Protein AF-A0A8I2ZM19-F1 (afdb_monomer)

Foldseek 3Di:
DEAAEDEDDQPDPLAQEEDEDLALVRAPPDAYYNHYYHYPVRDFREYAYYSYDCVRYPGHYDHPPDPPPSVPD

Mean predicted aligned error: 6.8 Å

Secondary structure (DSSP, 8-state):
-EEEEEE--GGGTTEEEEEE-S-TTTTTT--BEEEEEE-TT-SPPEEEEESS-GGGBSS-EE--SS-------

Organism: Verticillium longisporum (NCBI:txid100787)

Radius of gyration: 12.77 Å; Cα contacts (8 Å, |Δi|>4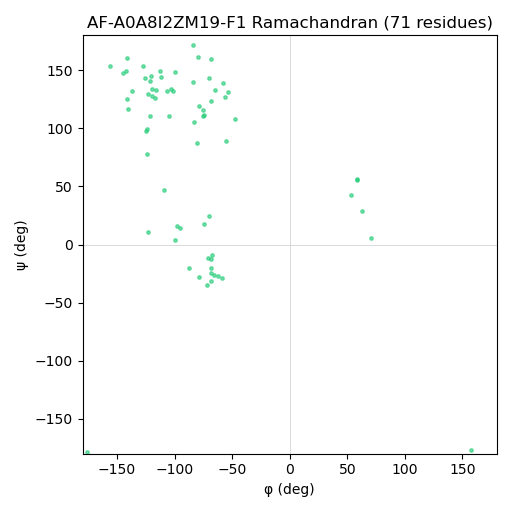): 142; chains: 1; bounding box: 28×17×35 Å

pLDDT: mean 82.98, std 12.98, range [40.78, 92.5]

Solvent-accessible surface area (backbone atoms only — not comparable t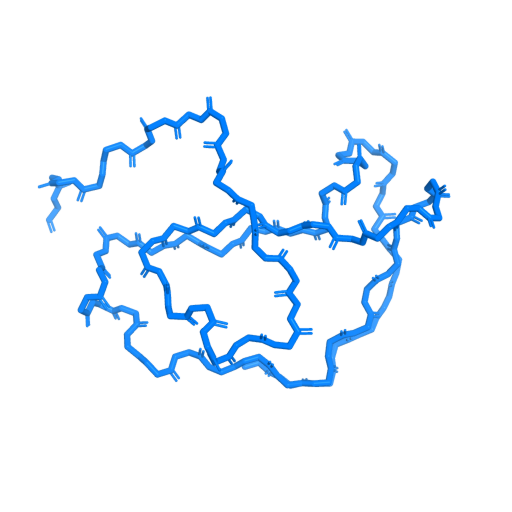o full-atom values): 4459 Å² total; per-residue (Å²): 91,67,72,45,74,53,71,51,64,72,91,51,59,49,49,68,48,74,50,78,39,68,37,53,80,78,40,63,90,60,42,36,44,64,61,51,61,43,27,76,86,71,52,80,43,32,26,33,45,34,43,60,61,64,92,40,39,66,61,52,70,40,75,56,99,59,90,73,79,48,90,79,130

Structure (mmCIF, N/CA/C/O backbone):
data_AF-A0A8I2ZM19-F1
#
_entry.id   AF-A0A8I2ZM19-F1
#
loop_
_atom_site.group_PDB
_atom_site.id
_atom_site.type_symbol
_atom_site.label_atom_id
_atom_site.label_alt_id
_atom_site.label_comp_id
_atom_site.label_asym_id
_atom_site.label_entity_id
_atom_site.label_seq_id
_atom_site.pdbx_PDB_ins_code
_atom_site.Cartn_x
_atom_site.Cartn_y
_atom_site.Cartn_z
_atom_site.occupancy
_atom_site.B_iso_or_equiv
_atom_site.auth_seq_id
_atom_site.auth_comp_id
_atom_site.auth_asym_id
_atom_site.auth_atom_id
_atom_site.pdbx_PDB_model_num
ATOM 1 N N . MET A 1 1 ? 7.852 4.693 0.513 1.00 79.19 1 MET A N 1
ATOM 2 C CA . MET A 1 1 ? 7.024 5.015 1.694 1.00 79.19 1 MET A CA 1
ATOM 3 C C . MET A 1 1 ? 7.474 4.133 2.840 1.00 79.19 1 MET A C 1
ATOM 5 O O . MET A 1 1 ? 7.719 2.960 2.595 1.00 79.19 1 MET A O 1
ATOM 9 N N . LYS A 1 2 ? 7.639 4.674 4.050 1.00 87.75 2 LYS A N 1
ATOM 10 C CA . LYS A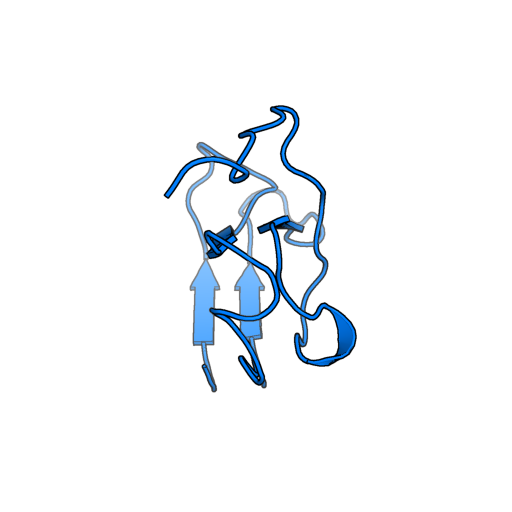 1 2 ? 8.014 3.873 5.223 1.00 87.75 2 LYS A CA 1
ATOM 11 C C . LYS A 1 2 ? 7.295 4.368 6.472 1.00 87.75 2 LYS A C 1
ATOM 13 O O . LYS A 1 2 ? 7.084 5.574 6.577 1.00 87.75 2 LYS A O 1
ATOM 18 N N . ASN A 1 3 ? 7.005 3.463 7.408 1.00 89.56 3 ASN A N 1
ATOM 19 C CA . ASN A 1 3 ? 6.514 3.780 8.756 1.00 89.56 3 ASN A CA 1
ATOM 20 C C . ASN A 1 3 ? 5.196 4.575 8.754 1.00 89.56 3 ASN A C 1
ATOM 22 O O . ASN A 1 3 ? 5.129 5.676 9.298 1.00 89.56 3 ASN A O 1
ATOM 26 N N . MET A 1 4 ? 4.160 4.041 8.105 1.00 88.62 4 MET A N 1
ATOM 27 C CA . MET A 1 4 ? 2.832 4.665 8.111 1.00 88.62 4 MET A CA 1
ATOM 28 C C . MET A 1 4 ? 1.894 3.869 9.003 1.00 88.62 4 MET A C 1
ATOM 30 O O . MET A 1 4 ? 1.800 2.651 8.862 1.00 88.62 4 MET A O 1
ATOM 34 N N . TRP A 1 5 ? 1.173 4.557 9.885 1.00 92.00 5 TRP A N 1
ATOM 35 C CA . TRP A 1 5 ? 0.222 3.929 10.795 1.00 92.00 5 TRP A CA 1
ATOM 36 C C . TRP A 1 5 ? -0.987 4.826 11.017 1.00 92.00 5 TRP A C 1
ATOM 38 O O . TRP A 1 5 ? -0.863 6.051 11.015 1.00 92.00 5 TRP A O 1
ATOM 48 N N . GLY A 1 6 ? -2.152 4.224 11.231 1.00 91.62 6 GLY A N 1
ATOM 49 C CA . GLY A 1 6 ? -3.377 4.965 11.507 1.00 91.62 6 GLY A CA 1
ATOM 50 C C . GLY A 1 6 ? -4.629 4.172 11.173 1.00 91.62 6 GLY A C 1
ATOM 51 O O . GLY A 1 6 ? -4.555 3.019 10.761 1.00 91.62 6 GLY A O 1
ATOM 52 N N . THR A 1 7 ? -5.783 4.811 11.338 1.00 92.25 7 THR A N 1
ATOM 53 C CA . THR A 1 7 ? -7.086 4.222 11.007 1.00 92.25 7 THR A CA 1
ATOM 54 C C . THR A 1 7 ? -7.766 5.071 9.943 1.00 92.25 7 THR A C 1
ATOM 56 O O . THR A 1 7 ? -7.775 6.298 10.037 1.00 92.25 7 THR A O 1
ATOM 59 N N . THR A 1 8 ? -8.304 4.419 8.917 1.00 91.25 8 THR A N 1
ATOM 60 C CA . THR A 1 8 ? -9.053 5.067 7.829 1.00 91.25 8 THR A CA 1
ATOM 61 C C . THR A 1 8 ? -10.521 5.281 8.202 1.00 91.25 8 THR A C 1
ATOM 63 O O . THR A 1 8 ? -10.977 4.841 9.257 1.00 91.25 8 THR A O 1
ATOM 66 N N . SER A 1 9 ? -11.268 6.006 7.367 1.00 89.50 9 SER A N 1
ATOM 67 C CA . SER A 1 9 ? -12.703 6.219 7.576 1.00 89.50 9 SER A CA 1
ATOM 68 C C . SER A 1 9 ? -13.536 5.013 7.132 1.00 89.50 9 SER A C 1
ATOM 70 O O . SER A 1 9 ? -13.110 4.196 6.321 1.00 89.50 9 SER A O 1
ATOM 72 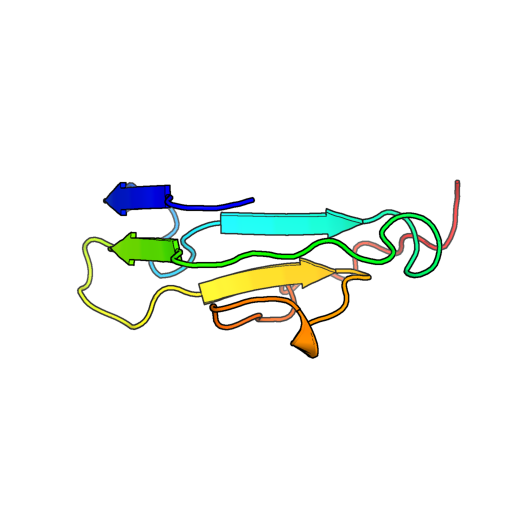N N . GLU A 1 10 ? -14.775 4.939 7.620 1.00 90.81 10 GLU A N 1
ATOM 73 C CA . GLU A 1 10 ? -15.726 3.872 7.269 1.00 90.81 10 GLU A CA 1
ATOM 74 C C . GLU A 1 10 ? -16.200 3.936 5.808 1.00 90.81 10 GLU A C 1
ATOM 76 O O . GLU A 1 10 ? -16.677 2.947 5.262 1.00 90.81 10 GLU A O 1
ATOM 81 N N . SER A 1 11 ? -16.072 5.095 5.153 1.00 86.81 11 SER A N 1
ATOM 82 C CA . SER A 1 11 ? -16.693 5.380 3.852 1.00 86.81 11 SER A CA 1
ATOM 83 C C . SER A 1 11 ? -16.222 4.487 2.705 1.00 86.81 11 SER A C 1
ATOM 85 O O . SER A 1 11 ? -16.952 4.327 1.730 1.00 86.81 11 SER A O 1
ATOM 87 N N . LEU A 1 12 ? -15.002 3.957 2.790 1.00 83.56 12 LEU A N 1
ATOM 88 C CA . LEU A 1 12 ? -14.395 3.122 1.751 1.00 83.56 12 LEU A CA 1
ATOM 89 C C . LEU A 1 12 ? -13.972 1.751 2.278 1.00 83.56 12 LEU A C 1
ATOM 91 O O . LEU A 1 12 ? -13.291 1.018 1.572 1.00 83.56 12 LEU A O 1
ATOM 95 N N . ASP A 1 13 ? -14.378 1.388 3.494 1.00 84.94 13 ASP A N 1
ATOM 96 C CA . ASP A 1 13 ? -14.030 0.109 4.103 1.00 84.94 13 ASP A CA 1
ATOM 97 C C . ASP A 1 13 ? -14.399 -1.083 3.183 1.00 84.94 13 ASP A C 1
ATOM 99 O O . ASP A 1 13 ? -15.528 -1.134 2.681 1.00 84.94 13 ASP A O 1
ATOM 103 N N . PRO A 1 14 ? -13.487 -2.052 2.934 1.00 88.75 14 PRO A N 1
ATOM 104 C CA . PRO A 1 14 ? -12.177 -2.266 3.574 1.00 88.75 14 PRO A CA 1
ATOM 105 C C . PRO A 1 14 ? -10.983 -1.646 2.827 1.00 88.75 14 PRO A C 1
ATOM 107 O O . PRO A 1 14 ? -9.831 -2.005 3.080 1.00 88.75 14 PRO A O 1
ATOM 110 N N . GLN A 1 15 ? -11.221 -0.756 1.868 1.00 90.75 15 GLN A N 1
ATOM 111 C CA . GLN A 1 15 ? -10.165 -0.114 1.098 1.00 90.75 15 GLN A CA 1
ATOM 112 C C . GLN A 1 15 ? -9.448 0.952 1.936 1.00 90.75 15 GLN A C 1
ATOM 114 O O . GLN A 1 15 ? -9.997 2.009 2.241 1.00 90.75 15 GLN A O 1
ATOM 119 N N . ALA A 1 16 ? -8.186 0.683 2.264 1.00 91.38 16 ALA A N 1
ATOM 120 C CA . ALA A 1 16 ? -7.339 1.562 3.062 1.00 91.38 16 ALA A CA 1
ATOM 121 C C . ALA A 1 16 ? -6.592 2.610 2.220 1.00 91.38 16 ALA A C 1
ATOM 123 O O . ALA A 1 16 ? -6.159 3.636 2.745 1.00 91.38 16 ALA A O 1
ATOM 124 N N . GLY A 1 17 ? -6.435 2.378 0.913 1.00 88.88 17 GLY A N 1
ATOM 125 C CA . GLY A 1 17 ? -5.736 3.315 0.039 1.00 88.88 17 GLY A CA 1
ATOM 126 C C . GLY A 1 17 ? -5.740 2.932 -1.436 1.00 88.88 17 GLY A C 1
ATOM 127 O O . GLY A 1 17 ? -6.321 1.928 -1.849 1.00 88.88 17 GLY A O 1
ATOM 128 N N . THR A 1 18 ? -5.085 3.766 -2.240 1.00 89.75 18 THR A N 1
ATOM 129 C CA . THR A 1 18 ? -4.919 3.573 -3.685 1.00 89.75 18 THR A CA 1
ATOM 130 C C . THR A 1 18 ? -3.492 3.910 -4.095 1.00 89.75 18 THR A C 1
ATOM 132 O O . THR A 1 18 ? -3.002 4.988 -3.757 1.00 8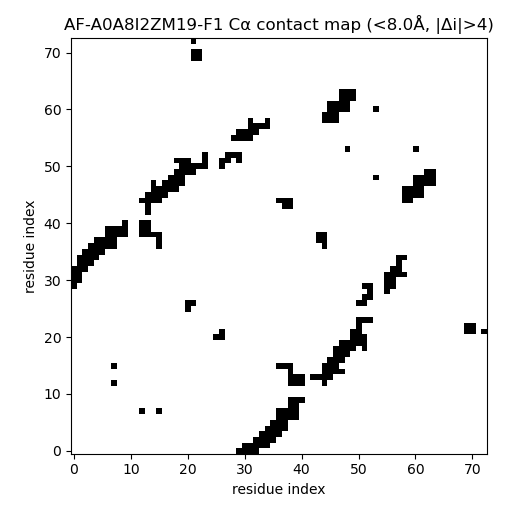9.75 18 THR A O 1
ATOM 135 N N . LEU A 1 19 ? -2.859 3.036 -4.870 1.00 88.12 19 LEU A N 1
ATOM 136 C CA . LEU A 1 19 ? -1.570 3.265 -5.505 1.00 88.12 19 LEU A CA 1
ATOM 137 C C . LEU A 1 19 ? -1.725 3.064 -7.017 1.00 88.12 19 LEU A C 1
ATOM 139 O O . LEU A 1 19 ? -1.777 1.943 -7.515 1.00 88.12 19 LEU A O 1
ATOM 143 N N . VAL A 1 20 ? -1.852 4.172 -7.743 1.00 86.69 20 VAL A N 1
ATOM 144 C CA . VAL A 1 20 ? -2.122 4.167 -9.184 1.00 86.69 20 VAL A CA 1
ATOM 145 C C . VAL A 1 20 ? -0.989 4.857 -9.912 1.00 86.69 20 VAL A C 1
ATOM 147 O O . VAL A 1 20 ? -0.656 6.004 -9.615 1.00 86.69 20 VAL A O 1
ATOM 150 N N . CYS A 1 21 ? -0.453 4.160 -10.902 1.00 84.69 21 CYS A N 1
ATOM 151 C CA . CYS A 1 21 ? 0.593 4.652 -11.773 1.00 84.69 21 CYS A CA 1
ATOM 152 C C . CYS A 1 21 ? 0.136 4.657 -13.228 1.00 84.69 21 CYS A C 1
ATOM 154 O O . CYS A 1 21 ? -0.632 3.799 -13.660 1.00 84.69 21 CYS A O 1
ATOM 156 N N . SER A 1 22 ? 0.593 5.650 -13.992 1.00 83.25 22 SER A N 1
ATOM 157 C CA . SER A 1 22 ? 0.218 5.802 -15.403 1.00 83.25 22 SER A CA 1
ATOM 158 C C . SER A 1 22 ? 0.792 4.694 -16.284 1.00 83.25 22 SER A C 1
ATOM 160 O O . SER A 1 22 ? 0.161 4.291 -17.249 1.00 83.25 22 SER A O 1
ATOM 162 N N . ALA A 1 23 ? 1.961 4.162 -15.946 1.00 81.88 23 ALA A N 1
ATOM 163 C CA . ALA A 1 23 ? 2.551 3.028 -16.639 1.00 81.88 23 ALA A CA 1
ATOM 164 C C . ALA A 1 23 ? 3.526 2.294 -15.701 1.00 81.88 23 ALA A C 1
ATOM 166 O O . ALA A 1 23 ? 4.048 2.916 -14.765 1.00 81.88 23 ALA A O 1
ATOM 167 N N . PRO A 1 24 ? 3.757 0.983 -15.906 1.00 77.06 24 PRO A N 1
ATOM 168 C CA . PRO A 1 24 ? 4.580 0.174 -15.003 1.00 77.06 24 PRO A CA 1
ATOM 169 C C . PRO A 1 24 ? 6.053 0.607 -14.984 1.00 77.06 24 PRO A C 1
ATOM 171 O O . PRO A 1 24 ? 6.739 0.449 -13.980 1.00 77.06 24 PRO A O 1
ATOM 174 N N . ASP A 1 25 ? 6.537 1.206 -16.070 1.00 79.75 25 ASP A N 1
ATOM 175 C CA . ASP A 1 25 ? 7.888 1.755 -16.204 1.00 79.75 25 ASP A CA 1
ATOM 176 C C . ASP A 1 25 ? 8.052 3.129 -15.528 1.00 79.75 25 ASP A C 1
ATOM 178 O O . ASP A 1 25 ? 9.141 3.470 -15.070 1.00 79.75 25 ASP A O 1
ATOM 182 N N . ARG A 1 26 ? 6.973 3.915 -15.413 1.00 81.12 26 ARG A N 1
ATOM 183 C CA . ARG A 1 26 ? 6.984 5.238 -14.758 1.00 81.12 26 ARG A CA 1
ATOM 184 C C . ARG A 1 26 ? 7.127 5.137 -13.239 1.00 81.12 26 ARG A C 1
ATOM 186 O O . ARG A 1 26 ? 7.748 6.002 -12.627 1.00 81.12 26 ARG A O 1
ATOM 193 N N . CYS A 1 27 ? 6.547 4.101 -12.636 1.00 76.44 27 CYS A N 1
ATOM 194 C CA . CYS A 1 27 ? 6.553 3.866 -11.192 1.00 76.44 27 CYS A CA 1
ATOM 195 C C . CYS A 1 27 ? 7.430 2.680 -10.790 1.00 76.44 27 CYS A C 1
ATOM 197 O O . CYS A 1 27 ? 7.041 1.827 -9.992 1.00 76.44 27 CYS A O 1
ATOM 199 N N . SER A 1 28 ? 8.646 2.635 -11.326 1.00 79.62 28 SER A N 1
ATOM 200 C CA . SER A 1 28 ? 9.626 1.629 -10.931 1.00 79.62 28 SER A CA 1
ATOM 201 C C . SER A 1 28 ? 10.145 1.872 -9.505 1.00 79.62 28 SER A C 1
ATOM 203 O O . SER A 1 28 ? 10.400 3.016 -9.121 1.00 79.62 28 SER A O 1
ATOM 205 N N . ASN A 1 29 ? 10.386 0.796 -8.748 1.00 84.00 29 ASN A N 1
ATOM 206 C CA . ASN A 1 29 ? 11.062 0.814 -7.441 1.00 84.00 29 ASN A CA 1
ATOM 207 C C . ASN A 1 29 ? 10.338 1.611 -6.330 1.00 84.00 29 ASN A C 1
ATOM 209 O O . ASN A 1 29 ? 10.976 2.124 -5.404 1.00 84.00 29 ASN A O 1
ATOM 213 N N . ILE A 1 30 ? 9.004 1.704 -6.386 1.00 84.06 30 ILE A N 1
ATOM 214 C CA . ILE A 1 30 ? 8.208 2.209 -5.261 1.00 84.06 30 ILE A CA 1
ATOM 215 C C . ILE A 1 30 ? 8.136 1.123 -4.192 1.00 84.06 30 ILE A C 1
ATOM 217 O O . ILE A 1 30 ? 7.477 0.109 -4.371 1.00 84.06 30 ILE A O 1
ATOM 221 N N . ARG A 1 31 ? 8.807 1.360 -3.063 1.00 90.19 31 ARG A N 1
ATOM 222 C CA . ARG A 1 31 ? 8.802 0.456 -1.908 1.00 90.19 31 ARG A CA 1
ATOM 223 C C . ARG A 1 31 ? 7.905 0.988 -0.813 1.00 90.19 31 ARG A C 1
ATOM 225 O O . ARG A 1 31 ? 7.995 2.176 -0.478 1.00 90.19 31 ARG A O 1
ATOM 232 N N . ALA A 1 32 ? 7.078 0.127 -0.244 1.00 89.44 32 ALA A N 1
ATOM 233 C CA . ALA A 1 32 ? 6.279 0.441 0.925 1.00 89.44 32 ALA A CA 1
ATOM 234 C C . ALA A 1 32 ? 6.635 -0.531 2.041 1.00 89.44 32 ALA A C 1
ATOM 236 O O . ALA A 1 32 ? 6.323 -1.708 1.939 1.00 89.44 32 ALA A O 1
ATOM 237 N N . GLU A 1 33 ? 7.290 -0.022 3.082 1.00 91.00 33 GLU A N 1
ATOM 238 C CA . GLU A 1 33 ? 7.759 -0.845 4.197 1.00 91.00 33 GLU A CA 1
ATOM 239 C C . GLU A 1 33 ? 7.148 -0.369 5.516 1.00 91.00 33 GLU A C 1
ATOM 241 O O . GLU A 1 33 ? 7.068 0.838 5.764 1.00 91.00 33 GLU A O 1
ATOM 246 N N . ASN A 1 34 ? 6.775 -1.298 6.396 1.00 90.69 34 ASN A N 1
ATOM 247 C CA . ASN A 1 34 ? 6.223 -0.990 7.723 1.00 90.69 34 ASN A CA 1
ATOM 248 C C . ASN A 1 34 ? 4.946 -0.125 7.644 1.00 90.69 34 ASN A C 1
ATOM 250 O O . ASN A 1 34 ? 4.882 0.994 8.171 1.00 90.69 34 ASN A O 1
ATOM 254 N N . ILE A 1 35 ? 3.957 -0.628 6.898 1.00 89.25 35 ILE A N 1
ATOM 255 C CA . ILE A 1 35 ? 2.658 0.017 6.689 1.00 89.25 35 ILE A CA 1
ATOM 256 C C . ILE A 1 35 ? 1.594 -0.708 7.517 1.00 89.25 35 ILE A C 1
ATOM 258 O O . ILE A 1 35 ? 1.207 -1.829 7.202 1.00 89.25 35 ILE A O 1
ATOM 262 N N . THR A 1 36 ? 1.084 -0.040 8.548 1.00 90.12 36 THR A N 1
ATOM 263 C CA . THR A 1 36 ? 0.103 -0.590 9.492 1.00 90.12 36 THR A CA 1
ATOM 264 C C . THR A 1 36 ? -1.130 0.301 9.526 1.00 90.12 36 THR A C 1
ATOM 266 O O . THR A 1 36 ? -1.310 1.117 10.429 1.00 90.12 36 THR A O 1
ATOM 269 N N . ILE A 1 37 ? -1.981 0.172 8.512 1.00 91.19 37 ILE A N 1
ATOM 270 C CA . ILE A 1 37 ? -3.248 0.905 8.446 1.00 91.19 37 ILE A CA 1
ATOM 271 C C . ILE A 1 37 ? -4.390 -0.011 8.858 1.00 91.19 37 ILE 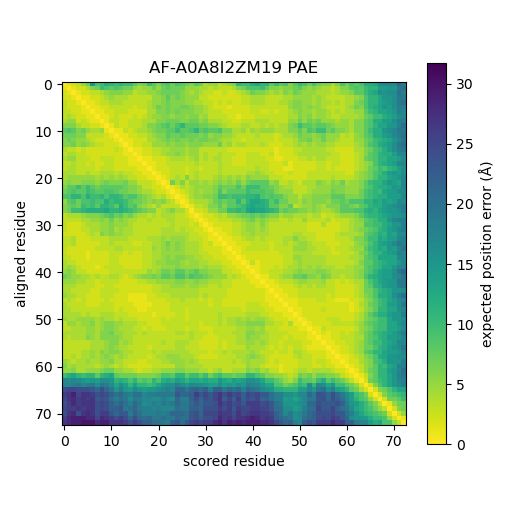A C 1
ATOM 273 O O . ILE A 1 37 ? -4.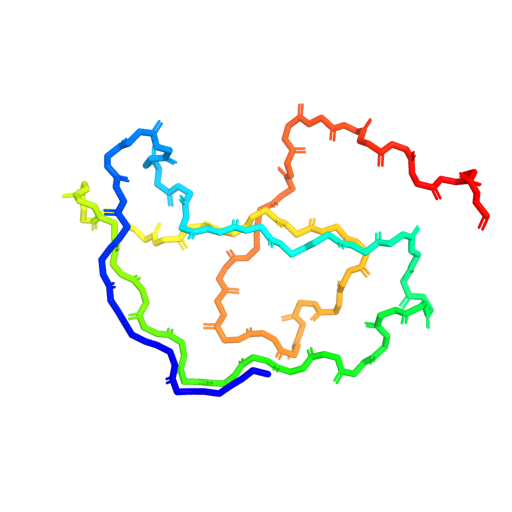516 -1.126 8.363 1.00 91.19 37 ILE A O 1
ATOM 277 N N . ASN A 1 38 ? -5.244 0.474 9.747 1.00 92.50 38 ASN A N 1
ATOM 278 C CA . ASN A 1 38 ? -6.452 -0.209 10.171 1.00 92.50 38 ASN A CA 1
ATOM 279 C C . ASN A 1 38 ? -7.675 0.349 9.430 1.00 92.50 38 ASN A C 1
ATOM 281 O O . ASN A 1 38 ? -7.745 1.536 9.092 1.00 92.50 38 ASN A O 1
ATOM 285 N N . VAL A 1 39 ? -8.653 -0.522 9.197 1.00 92.19 39 VAL A N 1
ATOM 286 C CA . VAL A 1 39 ? -9.983 -0.156 8.697 1.00 92.19 39 VAL A CA 1
ATOM 287 C C . VAL A 1 39 ? -11.012 -0.405 9.805 1.00 92.19 39 VAL A C 1
ATOM 289 O O . VAL A 1 39 ? -10.837 -1.357 10.577 1.00 92.19 39 VAL A O 1
ATOM 292 N N . PRO A 1 40 ? -12.062 0.423 9.933 1.00 92.00 40 PRO A N 1
ATOM 293 C CA . PRO A 1 40 ? -13.021 0.315 11.036 1.00 92.00 40 PRO A CA 1
ATOM 294 C C . PRO A 1 40 ? -13.744 -1.036 11.144 1.00 92.00 40 PRO A C 1
ATOM 296 O O . PRO A 1 40 ? -14.083 -1.455 12.248 1.00 92.00 40 PRO A O 1
ATOM 299 N N . SER A 1 41 ? -13.945 -1.759 10.037 1.00 90.31 41 SER A N 1
ATOM 300 C CA . SER A 1 41 ? -14.590 -3.080 10.039 1.00 90.31 41 SER A CA 1
ATOM 301 C C . SER A 1 41 ? -13.739 -4.193 10.647 1.00 90.31 41 SER A C 1
ATOM 303 O O . SER A 1 41 ? -14.239 -5.303 10.839 1.00 90.31 41 SER A O 1
ATOM 305 N N . GLY A 1 42 ? -12.449 -3.941 10.897 1.00 88.25 42 GLY A N 1
ATOM 306 C CA . GLY A 1 42 ? -11.497 -4.949 11.364 1.00 88.25 42 GLY A CA 1
ATOM 307 C C . GLY A 1 42 ? -11.122 -6.001 10.313 1.00 88.25 42 GLY A C 1
ATOM 308 O O . GLY A 1 42 ? -10.402 -6.947 10.630 1.00 88.25 42 GLY A O 1
ATOM 309 N N . LYS A 1 43 ? -11.588 -5.859 9.065 1.00 90.00 43 LYS A N 1
ATOM 310 C CA . LYS A 1 43 ? -11.141 -6.696 7.945 1.00 90.00 43 LYS A CA 1
ATOM 311 C C . LYS A 1 43 ? -9.682 -6.386 7.586 1.00 90.00 43 LYS A C 1
ATOM 313 O O . LYS A 1 43 ? -9.190 -5.302 7.900 1.00 90.00 43 LYS A O 1
ATOM 318 N N . PRO A 1 44 ? -8.984 -7.301 6.891 1.00 89.12 44 PRO A N 1
ATOM 319 C CA . PRO A 1 44 ? -7.688 -6.984 6.312 1.00 89.12 44 PRO A CA 1
ATOM 320 C C . PRO A 1 44 ? -7.804 -5.766 5.374 1.00 89.12 44 PRO A C 1
ATOM 322 O O . PRO A 1 44 ? -8.664 -5.779 4.488 1.00 89.12 44 PRO A O 1
ATOM 325 N N . PRO A 1 45 ? -6.985 -4.718 5.565 1.00 90.69 45 PRO A N 1
ATOM 326 C CA . PRO A 1 45 ? -7.000 -3.532 4.716 1.00 90.69 45 PRO A CA 1
ATOM 327 C C . PRO A 1 45 ? -6.573 -3.893 3.290 1.00 90.69 45 PRO A C 1
ATOM 329 O O . PRO A 1 45 ? -5.556 -4.560 3.095 1.00 90.69 45 PRO A O 1
ATOM 332 N N . VAL A 1 46 ? -7.322 -3.423 2.292 1.00 91.06 46 VAL A N 1
ATOM 333 C CA . VAL A 1 46 ? -6.986 -3.632 0.874 1.00 91.06 46 VAL A CA 1
ATOM 334 C C . VAL A 1 46 ? -6.606 -2.327 0.190 1.00 91.06 46 VAL A C 1
ATOM 336 O O . VAL A 1 46 ? -7.112 -1.257 0.532 1.00 91.06 46 VAL A O 1
ATOM 339 N N . TYR A 1 47 ? -5.723 -2.410 -0.799 1.00 91.12 47 TYR A N 1
ATOM 340 C CA . TYR A 1 47 ? -5.226 -1.251 -1.531 1.00 91.12 47 TYR A CA 1
ATOM 341 C C . TYR A 1 47 ? -5.498 -1.418 -3.016 1.00 91.12 47 TYR A C 1
ATOM 343 O O . TYR A 1 47 ? -5.162 -2.445 -3.593 1.00 91.12 47 TYR A O 1
ATOM 351 N N . ALA A 1 48 ? -6.096 -0.417 -3.655 1.00 90.62 48 ALA A N 1
ATOM 352 C CA . ALA A 1 48 ? -6.279 -0.474 -5.100 1.00 90.62 48 ALA A CA 1
ATOM 353 C C . ALA A 1 48 ? -4.942 -0.202 -5.797 1.00 90.62 48 ALA A C 1
ATOM 355 O O . ALA A 1 48 ? -4.423 0.908 -5.678 1.00 90.62 48 ALA A O 1
ATOM 356 N N . CYS A 1 49 ? -4.404 -1.179 -6.522 1.00 88.88 49 CYS A N 1
ATOM 357 C CA . CYS A 1 49 ? -3.087 -1.084 -7.153 1.00 88.88 49 CYS A CA 1
ATOM 358 C C . CYS A 1 49 ? -3.197 -1.140 -8.683 1.00 88.88 49 CYS A C 1
ATOM 360 O O . CYS A 1 49 ? -3.917 -1.980 -9.224 1.00 88.88 49 CYS A O 1
ATOM 362 N N . VAL A 1 50 ? -2.506 -0.234 -9.384 1.00 89.06 50 VAL A N 1
ATOM 363 C CA . VAL A 1 50 ? -2.477 -0.173 -10.859 1.00 89.06 50 VAL A CA 1
ATOM 364 C C . VAL A 1 50 ? -1.075 0.191 -11.336 1.00 89.06 50 VAL A C 1
ATOM 366 O O . VAL A 1 50 ? -0.559 1.238 -10.948 1.00 89.06 50 VAL A O 1
ATOM 369 N N . ASN A 1 51 ? -0.499 -0.637 -12.216 1.00 87.44 51 ASN A N 1
ATOM 370 C CA . ASN A 1 51 ? 0.834 -0.450 -12.809 1.00 87.44 51 ASN A CA 1
ATOM 371 C C . ASN A 1 51 ? 1.954 -0.243 -11.778 1.00 87.44 51 ASN A C 1
ATOM 373 O O . ASN A 1 51 ? 2.810 0.628 -11.933 1.00 87.44 51 ASN A O 1
ATOM 377 N N . VAL A 1 52 ? 1.920 -1.023 -10.704 1.00 87.25 52 VAL A N 1
ATOM 378 C CA . VAL A 1 52 ? 2.903 -0.983 -9.619 1.00 87.25 52 VAL A CA 1
ATOM 379 C C . VAL A 1 52 ? 3.438 -2.380 -9.374 1.00 87.25 52 VAL A C 1
ATOM 381 O O . VAL A 1 52 ? 2.763 -3.366 -9.662 1.00 87.25 52 VAL A O 1
ATOM 384 N N . ASP A 1 53 ? 4.655 -2.444 -8.852 1.00 88.25 53 ASP A N 1
ATOM 385 C CA . ASP A 1 53 ? 5.292 -3.696 -8.472 1.00 88.25 53 ASP A CA 1
ATOM 386 C C . ASP A 1 53 ? 4.826 -4.103 -7.069 1.00 88.25 53 ASP A C 1
ATOM 388 O O . ASP A 1 53 ? 5.204 -3.481 -6.074 1.00 88.25 53 ASP A O 1
ATOM 392 N N . GLU A 1 54 ? 3.955 -5.109 -7.005 1.00 87.75 54 GLU A N 1
ATOM 393 C CA . GLU A 1 54 ? 3.364 -5.595 -5.755 1.00 87.75 54 GLU A CA 1
ATOM 394 C C . GLU A 1 54 ? 4.401 -6.291 -4.860 1.00 87.75 54 GLU A C 1
ATOM 396 O O . GLU A 1 54 ? 4.263 -6.250 -3.639 1.00 87.75 54 GLU A O 1
ATOM 401 N N . ASP A 1 55 ? 5.491 -6.822 -5.430 1.00 88.88 55 ASP A N 1
ATOM 402 C CA . ASP A 1 55 ? 6.559 -7.496 -4.674 1.00 88.88 55 ASP A CA 1
ATOM 403 C C . ASP A 1 55 ? 7.358 -6.519 -3.790 1.00 88.88 55 ASP A C 1
ATOM 405 O O . ASP A 1 55 ? 8.136 -6.923 -2.922 1.00 88.88 55 ASP A O 1
ATOM 409 N N . LEU A 1 56 ? 7.182 -5.213 -4.004 1.00 89.69 56 LEU A N 1
ATOM 410 C CA . LEU A 1 56 ? 7.843 -4.144 -3.257 1.00 89.69 56 LEU A CA 1
ATOM 411 C C . LEU A 1 56 ? 6.957 -3.523 -2.165 1.00 89.69 56 LEU A C 1
ATOM 413 O O . LEU A 1 56 ? 7.371 -2.543 -1.531 1.00 89.69 56 LEU A O 1
ATOM 417 N N . LEU A 1 57 ? 5.748 -4.051 -1.958 1.00 90.12 57 LEU A N 1
ATOM 418 C CA . LEU A 1 57 ? 4.738 -3.482 -1.069 1.00 90.12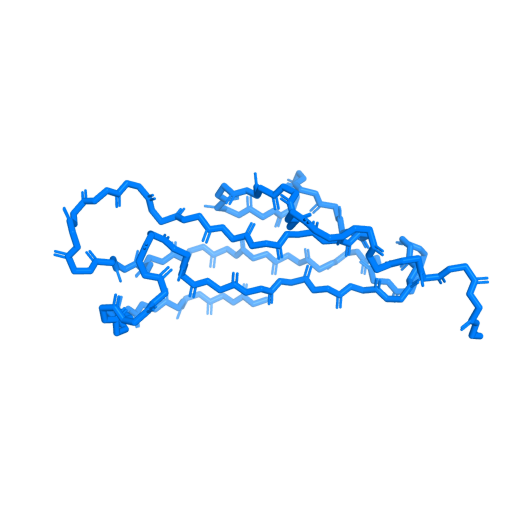 57 LEU A CA 1
ATOM 419 C C . LEU A 1 57 ? 4.418 -4.434 0.095 1.00 90.12 57 LEU A C 1
ATOM 421 O O . LEU A 1 57 ? 3.994 -5.564 -0.110 1.00 90.12 57 LEU A O 1
ATOM 425 N N . ASP A 1 58 ? 4.515 -3.940 1.330 1.00 89.88 58 ASP A N 1
ATOM 426 C CA . ASP A 1 58 ? 4.162 -4.685 2.554 1.00 89.88 58 ASP A CA 1
ATOM 427 C C . ASP A 1 58 ? 2.635 -4.831 2.786 1.00 89.88 58 ASP A C 1
ATOM 429 O O . ASP A 1 58 ? 2.188 -5.093 3.904 1.00 89.88 58 ASP A O 1
ATOM 433 N N . PHE A 1 59 ? 1.793 -4.623 1.770 1.00 88.62 59 PHE A N 1
ATOM 434 C CA . PHE A 1 59 ? 0.334 -4.653 1.913 1.00 88.62 59 PHE A CA 1
ATOM 435 C C . PHE A 1 59 ? -0.374 -5.300 0.722 1.00 88.62 59 PHE A C 1
ATOM 437 O O . PHE A 1 59 ? 0.159 -5.391 -0.378 1.00 88.62 59 PHE A O 1
ATOM 444 N N . THR A 1 60 ? -1.618 -5.732 0.937 1.00 88.62 60 THR A N 1
ATOM 445 C CA . THR A 1 60 ? -2.389 -6.458 -0.077 1.00 88.62 60 THR A CA 1
ATOM 446 C C . THR A 1 60 ? -2.978 -5.528 -1.133 1.00 88.62 60 THR A C 1
ATOM 448 O O . THR A 1 60 ? -3.827 -4.680 -0.841 1.00 88.62 60 THR A O 1
ATOM 451 N N . CYS A 1 61 ? -2.573 -5.756 -2.378 1.00 88.75 61 CYS A N 1
ATOM 452 C CA . CYS A 1 61 ? -3.139 -5.120 -3.553 1.00 88.75 61 CYS A CA 1
ATOM 453 C C . CYS A 1 61 ? -4.401 -5.842 -4.045 1.00 88.75 61 CYS A C 1
ATOM 455 O O . CYS A 1 61 ? -4.487 -7.069 -4.071 1.00 88.75 61 CYS A O 1
ATOM 457 N N . VAL A 1 62 ? -5.394 -5.061 -4.461 1.00 88.69 62 VAL A N 1
ATOM 458 C CA . VAL A 1 62 ? -6.573 -5.516 -5.197 1.00 88.69 62 VAL A CA 1
ATOM 459 C C . VAL A 1 62 ? -6.684 -4.705 -6.479 1.00 88.69 62 VAL A C 1
ATOM 461 O O . VAL A 1 62 ? -6.404 -3.504 -6.501 1.00 88.69 62 VAL A O 1
ATOM 464 N N . LYS A 1 63 ? -7.114 -5.344 -7.568 1.00 77.88 63 LYS A N 1
ATOM 465 C CA . LYS A 1 63 ? -7.411 -4.609 -8.797 1.00 77.88 63 LYS A CA 1
ATOM 466 C C . LYS A 1 63 ? -8.649 -3.740 -8.560 1.00 77.88 63 LYS A C 1
ATOM 468 O O . LYS A 1 63 ? -9.685 -4.288 -8.172 1.00 77.88 63 LYS A O 1
ATOM 473 N N . PRO A 1 64 ? -8.583 -2.412 -8.767 1.00 67.44 64 PRO A N 1
ATOM 474 C CA . PRO A 1 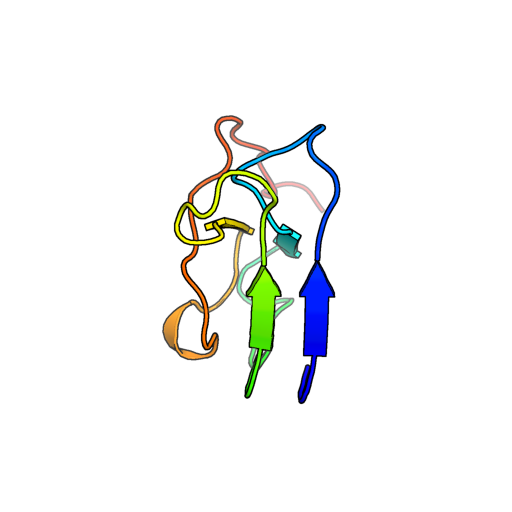64 ? -9.783 -1.590 -8.718 1.00 67.44 64 PRO A CA 1
ATOM 475 C C . PRO A 1 64 ? -10.790 -2.097 -9.754 1.00 67.44 64 PRO A C 1
ATOM 477 O O . PRO A 1 64 ? -10.414 -2.419 -10.878 1.00 67.44 64 PRO A O 1
ATOM 480 N N . ALA A 1 65 ? -12.075 -2.144 -9.393 1.00 57.09 65 ALA A N 1
ATOM 481 C CA . ALA A 1 65 ? -13.167 -2.639 -10.243 1.00 57.09 65 ALA A CA 1
ATOM 482 C C . ALA A 1 65 ? -13.505 -1.726 -11.446 1.00 57.09 65 ALA A C 1
ATOM 484 O O . ALA A 1 65 ? -14.620 -1.736 -11.956 1.00 57.09 65 ALA A O 1
ATOM 485 N N . GLY A 1 66 ? -12.554 -0.918 -11.899 1.00 55.19 66 GLY A N 1
ATOM 486 C CA . GLY A 1 66 ? -12.665 -0.131 -13.109 1.00 55.19 66 GLY A CA 1
ATOM 487 C C . GLY A 1 66 ? -11.326 -0.164 -13.811 1.00 55.19 66 GLY A C 1
ATOM 488 O O . GLY A 1 66 ? -10.345 0.345 -13.266 1.00 55.19 66 GLY A O 1
ATOM 489 N N . ASP A 1 67 ? -11.311 -0.744 -15.009 1.00 49.47 67 ASP A N 1
ATOM 490 C CA . ASP A 1 67 ? -10.260 -0.546 -15.998 1.00 49.47 67 ASP A CA 1
ATOM 491 C C . ASP A 1 67 ? -10.127 0.959 -16.248 1.00 49.47 67 ASP A C 1
ATOM 493 O O . ASP A 1 67 ? -10.796 1.551 -17.096 1.00 49.47 67 ASP A O 1
ATOM 497 N N . ARG A 1 68 ? -9.286 1.625 -15.458 1.00 54.22 68 ARG A N 1
ATOM 498 C CA . ARG A 1 68 ? -8.721 2.898 -15.873 1.00 54.22 68 ARG A CA 1
ATOM 499 C C . ARG A 1 68 ? -7.580 2.542 -16.797 1.00 54.22 68 ARG A C 1
ATOM 501 O O . ARG A 1 68 ? -6.459 2.344 -16.349 1.00 54.22 68 ARG A O 1
ATOM 508 N N . ASP A 1 69 ? -7.938 2.384 -18.066 1.00 51.22 69 ASP A N 1
ATOM 509 C CA . ASP A 1 69 ? -7.018 2.306 -19.189 1.00 51.22 69 ASP A CA 1
ATOM 510 C C . ASP A 1 69 ? -6.009 3.455 -19.071 1.00 51.22 69 ASP A C 1
ATOM 512 O O . ASP A 1 69 ? -6.353 4.633 -19.195 1.00 51.22 69 ASP A O 1
ATOM 516 N N . THR A 1 70 ? -4.770 3.112 -18.735 1.00 55.03 70 THR A N 1
ATOM 517 C CA . THR A 1 70 ? -3.666 4.065 -18.656 1.00 55.03 70 THR A CA 1
ATOM 518 C C . THR A 1 70 ? -2.817 4.055 -19.929 1.00 55.03 70 THR A C 1
ATOM 520 O O . THR A 1 70 ? -1.711 4.587 -19.925 1.00 55.03 70 THR A O 1
ATOM 523 N N . SER A 1 71 ? -3.311 3.480 -21.034 1.00 47.78 71 SER A N 1
ATOM 524 C CA . SER A 1 71 ? -2.575 3.389 -22.299 1.00 47.78 71 SER A CA 1
ATOM 525 C C . SER A 1 71 ? -2.339 4.743 -22.982 1.00 47.78 71 SER A C 1
ATOM 527 O O . SER A 1 71 ? -1.600 4.782 -23.960 1.00 47.78 71 SER A O 1
ATOM 529 N N . GLN A 1 72 ? -2.937 5.846 -22.523 1.00 45.91 72 GLN A N 1
ATOM 530 C CA . GLN A 1 72 ? -2.880 7.129 -23.232 1.00 45.91 72 GLN A CA 1
ATOM 531 C C . GLN A 1 72 ? -2.335 8.244 -22.326 1.00 45.91 72 GLN A C 1
ATOM 533 O O . GLN A 1 72 ? -3.079 8.836 -21.540 1.00 45.91 72 GLN A O 1
ATOM 538 N N . GLY A 1 73 ? -1.034 8.535 -22.455 1.00 40.78 73 GLY A N 1
ATOM 539 C CA . GLY A 1 73 ? -0.347 9.650 -21.789 1.00 40.78 73 GLY A CA 1
ATOM 540 C C . GLY A 1 73 ? 1.106 9.828 -22.212 1.00 40.78 73 GLY A C 1
ATOM 541 O O . GLY A 1 73 ? 1.997 9.350 -21.467 1.00 40.78 73 GLY A O 1
#

Sequence (73 aa):
MKNMWGTTSESLDPQAGTLVCSAPDRCSNIRAENITINVPSGKPPVYACVNVDEDLLDFTCVKPAGDRDTSQG